Protein AF-A0A5K0VHR9-F1 (afdb_monomer)

Sequence (83 aa):
GFGNVGSTAAQLISEQGGKVVAISDVTGAIKNSNGLDIPRLIKYAKEHRGIKGFDGGDPIDPKTLLVEDCDVLIPAALGGVIT

Solvent-accessible surface area (backbone atoms only — not comparable to full-atom values): 5089 Å² total; per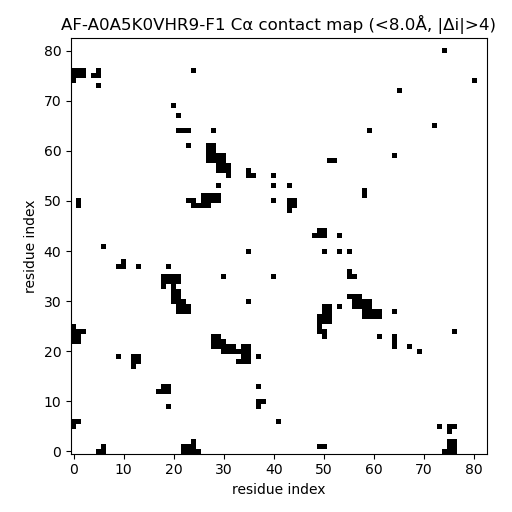-residue (Å²): 45,68,49,78,69,26,44,50,50,49,43,54,38,45,75,72,71,44,74,51,38,67,53,34,46,99,64,37,19,35,36,22,96,90,33,44,59,49,74,61,48,54,54,46,24,70,76,68,76,34,66,63,87,52,85,67,36,48,80,49,64,59,82,54,58,86,74,53,94,70,97,76,87,77,92,43,66,71,87,81,80,77,129

Structure (mmCIF, N/CA/C/O backbone):
data_AF-A0A5K0VHR9-F1
#
_entry.id   AF-A0A5K0VHR9-F1
#
loop_
_atom_site.group_PDB
_atom_site.id
_atom_site.type_symbol
_atom_site.label_atom_id
_atom_site.label_alt_id
_atom_site.label_comp_id
_atom_site.label_asym_id
_atom_site.label_entity_id
_atom_site.label_seq_id
_atom_site.pdbx_PDB_ins_code
_atom_site.Cartn_x
_atom_site.Cartn_y
_atom_site.Cartn_z
_atom_site.occupancy
_atom_site.B_iso_or_equiv
_atom_site.auth_seq_id
_atom_site.auth_comp_id
_atom_site.auth_asym_id
_atom_site.auth_atom_id
_atom_site.pdbx_PDB_model_num
ATOM 1 N N . GLY A 1 1 ? 0.438 3.137 -5.326 1.00 93.44 1 GLY A N 1
ATOM 2 C CA . GLY A 1 1 ? 1.791 3.720 -5.384 1.00 93.44 1 GLY A CA 1
ATOM 3 C C . GLY A 1 1 ? 2.227 4.061 -3.980 1.00 93.44 1 GLY A C 1
ATOM 4 O O . GLY A 1 1 ? 1.405 4.595 -3.248 1.00 93.44 1 GLY A O 1
ATOM 5 N N . PHE A 1 2 ? 3.475 3.772 -3.602 1.00 96.75 2 PHE A N 1
ATOM 6 C CA . PHE A 1 2 ? 3.992 4.013 -2.243 1.00 96.75 2 PHE A CA 1
ATOM 7 C C . PHE A 1 2 ? 5.223 4.942 -2.218 1.00 96.75 2 PHE A C 1
ATOM 9 O O . PHE A 1 2 ? 6.211 4.693 -1.536 1.00 96.75 2 PHE A O 1
ATOM 16 N N . GLY A 1 3 ? 5.172 6.012 -3.020 1.00 93.38 3 GLY A N 1
ATOM 17 C CA . GLY A 1 3 ? 6.114 7.139 -2.953 1.00 93.38 3 GLY A CA 1
ATOM 18 C C . GLY A 1 3 ? 5.585 8.263 -2.056 1.00 93.38 3 GLY A C 1
ATOM 19 O O . GLY A 1 3 ? 4.615 8.050 -1.341 1.00 93.38 3 GLY A O 1
ATOM 20 N N . ASN A 1 4 ? 6.155 9.471 -2.152 1.00 94.19 4 ASN A N 1
ATOM 21 C CA . ASN A 1 4 ? 5.845 10.612 -1.269 1.00 94.19 4 ASN A CA 1
ATOM 22 C C . ASN A 1 4 ? 4.345 10.820 -0.988 1.00 94.19 4 ASN A C 1
ATOM 24 O O . ASN A 1 4 ? 3.947 10.913 0.163 1.00 94.19 4 ASN A O 1
ATOM 28 N N . VAL A 1 5 ? 3.502 10.870 -2.026 1.00 96.06 5 VAL A N 1
ATOM 29 C CA . VAL A 1 5 ? 2.056 11.101 -1.847 1.00 96.06 5 VAL A CA 1
ATOM 30 C C . VAL A 1 5 ? 1.368 9.882 -1.231 1.00 96.06 5 VAL A C 1
ATOM 32 O O . VAL A 1 5 ? 0.625 10.013 -0.264 1.00 96.06 5 VAL A O 1
ATOM 35 N N . GLY A 1 6 ? 1.615 8.690 -1.780 1.00 97.31 6 GLY A N 1
ATOM 36 C CA . GLY A 1 6 ? 0.942 7.466 -1.346 1.00 97.31 6 GLY A CA 1
ATOM 37 C C . GLY A 1 6 ? 1.307 7.039 0.076 1.00 97.31 6 GLY A C 1
ATOM 38 O O . GLY A 1 6 ? 0.427 6.626 0.826 1.00 97.31 6 GLY A O 1
ATOM 39 N N . SER A 1 7 ? 2.575 7.179 0.472 1.00 97.25 7 SER A N 1
ATOM 40 C CA . SER A 1 7 ? 3.021 6.853 1.829 1.00 97.25 7 SER A CA 1
ATOM 41 C C . SER A 1 7 ? 2.508 7.859 2.859 1.00 97.25 7 SER A C 1
ATOM 43 O O . SER A 1 7 ? 2.033 7.440 3.911 1.00 97.25 7 SER A O 1
ATOM 45 N N . THR A 1 8 ? 2.505 9.161 2.546 1.00 98.00 8 THR A N 1
ATOM 46 C CA . THR A 1 8 ? 1.897 10.179 3.417 1.00 98.00 8 THR A CA 1
ATOM 47 C C . THR A 1 8 ? 0.390 9.973 3.561 1.00 98.00 8 THR A C 1
ATOM 49 O O . THR A 1 8 ? -0.121 10.030 4.675 1.00 98.00 8 THR A O 1
ATOM 52 N N . ALA A 1 9 ? -0.328 9.679 2.472 1.00 98.06 9 ALA A N 1
ATOM 53 C CA . ALA A 1 9 ? -1.758 9.379 2.544 1.00 98.06 9 ALA A CA 1
ATOM 54 C C . ALA A 1 9 ? -2.032 8.153 3.430 1.00 98.06 9 ALA A C 1
ATOM 56 O O . ALA A 1 9 ? -2.862 8.225 4.333 1.00 98.06 9 ALA A O 1
ATOM 57 N N . ALA A 1 10 ? -1.296 7.055 3.226 1.00 98.06 10 ALA A N 1
ATOM 58 C CA . ALA A 1 10 ? -1.424 5.851 4.045 1.00 98.06 10 ALA A CA 1
ATOM 59 C C . ALA A 1 10 ? -1.134 6.123 5.530 1.00 98.06 10 ALA A C 1
ATOM 61 O O . ALA A 1 10 ? -1.845 5.615 6.395 1.00 98.06 10 ALA A O 1
ATOM 62 N N . GLN A 1 11 ? -0.115 6.938 5.826 1.00 98.06 11 GLN A N 1
ATOM 63 C CA . GLN A 1 11 ? 0.237 7.321 7.192 1.00 98.06 11 GLN A CA 1
ATOM 64 C C . GLN A 1 11 ? -0.904 8.087 7.865 1.00 98.06 11 GLN A C 1
ATOM 66 O O . GLN A 1 11 ? -1.365 7.670 8.922 1.00 98.06 11 GLN A O 1
ATOM 71 N N . LEU A 1 12 ? -1.400 9.154 7.232 1.00 98.12 12 L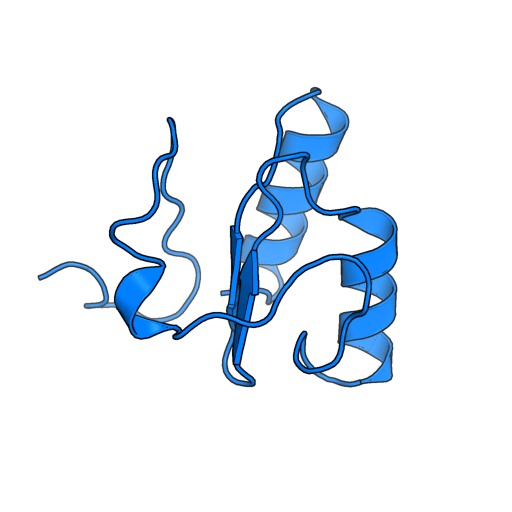EU A N 1
ATOM 72 C CA . LEU A 1 12 ? -2.470 9.986 7.791 1.00 98.12 12 LEU A CA 1
ATOM 73 C C . LEU A 1 12 ? -3.765 9.192 8.006 1.00 98.12 12 LEU A C 1
ATOM 75 O O . LEU A 1 12 ? -4.441 9.372 9.016 1.00 98.12 12 LEU A O 1
ATOM 79 N N . ILE A 1 13 ? -4.100 8.290 7.078 1.00 97.69 13 ILE A N 1
ATOM 80 C CA . ILE A 1 13 ? -5.256 7.394 7.216 1.00 97.69 13 ILE A CA 1
ATOM 81 C C . ILE A 1 13 ? -5.073 6.476 8.426 1.00 97.69 13 ILE A C 1
ATOM 83 O O . ILE A 1 13 ? -5.983 6.366 9.245 1.00 97.69 13 ILE A O 1
ATOM 87 N N . SER A 1 14 ? -3.898 5.855 8.565 1.00 97.44 14 SER A N 1
ATOM 88 C CA . SER A 1 14 ? -3.592 4.979 9.699 1.00 97.44 14 SER A CA 1
ATOM 89 C C . SER A 1 14 ? -3.625 5.725 11.037 1.00 97.44 14 SER A C 1
ATOM 91 O O . SER A 1 14 ? -4.130 5.187 12.018 1.00 97.44 14 SER A O 1
ATOM 93 N N . GLU A 1 15 ? -3.118 6.959 11.088 1.00 97.38 15 GLU A N 1
ATOM 94 C CA . GLU A 1 15 ? -3.117 7.812 12.288 1.00 97.38 15 GLU A CA 1
ATOM 95 C C . GLU A 1 15 ? -4.532 8.228 12.718 1.00 97.38 15 GLU A C 1
ATOM 97 O O . GLU A 1 15 ? -4.799 8.377 13.908 1.00 97.38 15 GLU A O 1
ATOM 102 N N . GLN A 1 16 ? -5.457 8.361 11.766 1.00 97.62 16 GLN A N 1
ATOM 103 C CA . GLN A 1 16 ? -6.878 8.637 12.013 1.00 97.62 16 GLN A CA 1
ATOM 104 C C . GLN A 1 16 ? -7.687 7.370 12.365 1.00 97.62 16 GLN A C 1
ATOM 106 O O . GLN A 1 16 ? -8.905 7.438 12.509 1.00 97.62 16 GLN A O 1
ATOM 111 N N . GLY A 1 17 ? -7.039 6.205 12.495 1.00 96.3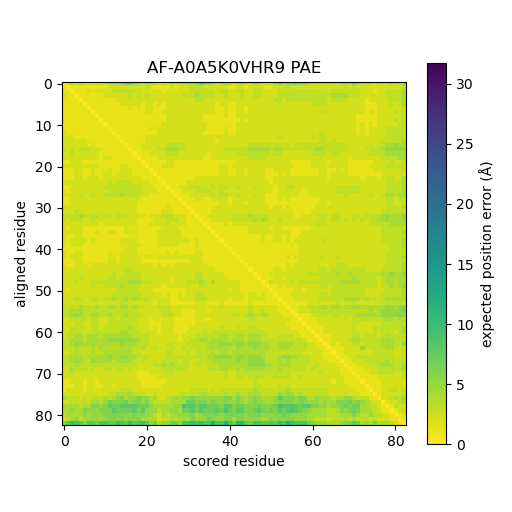8 17 GLY A N 1
ATOM 112 C CA . GLY A 1 17 ? -7.693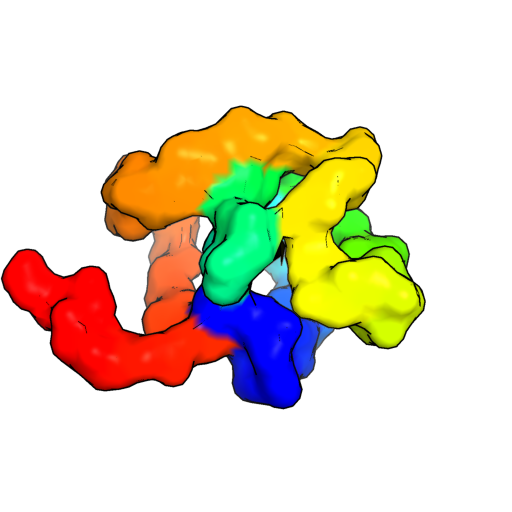 4.928 12.804 1.00 96.38 17 GLY A CA 1
ATOM 113 C C . GLY A 1 17 ? -8.263 4.190 11.588 1.00 96.38 17 GLY A C 1
ATOM 114 O O . GLY A 1 17 ? -8.926 3.165 11.747 1.00 96.38 17 GLY A O 1
ATOM 115 N N . GLY A 1 18 ? -8.002 4.679 10.375 1.00 97.25 18 GLY A N 1
ATOM 116 C CA . GLY A 1 18 ? -8.341 3.984 9.140 1.00 97.25 18 GLY A CA 1
ATOM 117 C C . GLY A 1 18 ? -7.443 2.770 8.902 1.00 97.25 18 GLY A C 1
ATOM 118 O O . GLY A 1 18 ? -6.269 2.748 9.274 1.00 97.25 18 GLY A O 1
ATOM 119 N N . LYS A 1 19 ? -7.988 1.747 8.242 1.00 97.31 19 LYS A N 1
ATOM 120 C CA . LYS A 1 19 ? -7.250 0.528 7.910 1.00 97.31 19 LYS A CA 1
ATOM 121 C C . LYS A 1 19 ? -6.757 0.578 6.468 1.00 97.31 19 LYS A C 1
ATOM 123 O O . LYS A 1 19 ? -7.553 0.552 5.535 1.00 97.31 19 LYS A O 1
ATOM 128 N N . VAL A 1 20 ? -5.442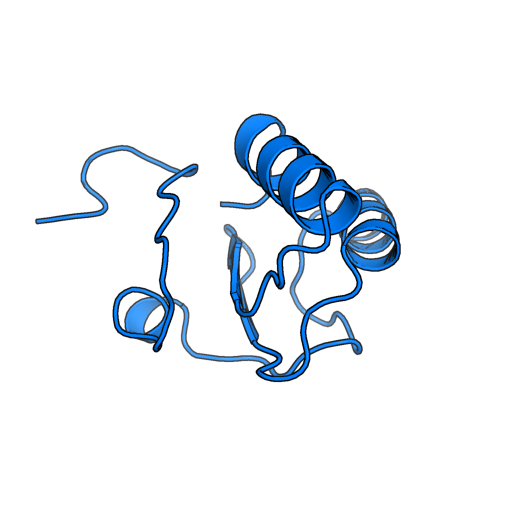 0.562 6.276 1.00 98.00 20 VAL A N 1
ATOM 129 C CA . VAL A 1 20 ? -4.853 0.391 4.943 1.00 98.00 20 VAL A CA 1
ATOM 130 C C . VAL A 1 20 ? -4.696 -1.102 4.665 1.00 98.00 20 VAL A C 1
ATOM 132 O O . VAL A 1 20 ? -3.837 -1.759 5.249 1.00 98.00 20 VAL A O 1
ATOM 135 N N . VAL A 1 21 ? -5.561 -1.645 3.807 1.00 97.69 21 VAL A N 1
ATOM 136 C CA . VAL A 1 21 ? -5.658 -3.096 3.567 1.00 97.69 21 VAL A CA 1
ATOM 137 C C . VAL A 1 21 ? -4.757 -3.604 2.447 1.00 97.69 21 VAL A C 1
ATOM 139 O O . VAL A 1 21 ? -4.383 -4.772 2.461 1.00 97.69 21 VAL A O 1
ATOM 142 N N . ALA A 1 22 ? -4.390 -2.759 1.484 1.00 97.88 22 ALA A N 1
ATOM 143 C CA . ALA A 1 22 ? -3.541 -3.147 0.363 1.00 97.88 22 ALA A CA 1
ATOM 144 C C . ALA A 1 22 ? -2.732 -1.958 -0.162 1.00 97.88 22 ALA A C 1
ATOM 146 O O . ALA A 1 22 ? -3.222 -0.828 -0.205 1.00 97.88 22 ALA A O 1
ATOM 147 N N . ILE A 1 23 ? -1.491 -2.213 -0.580 1.00 9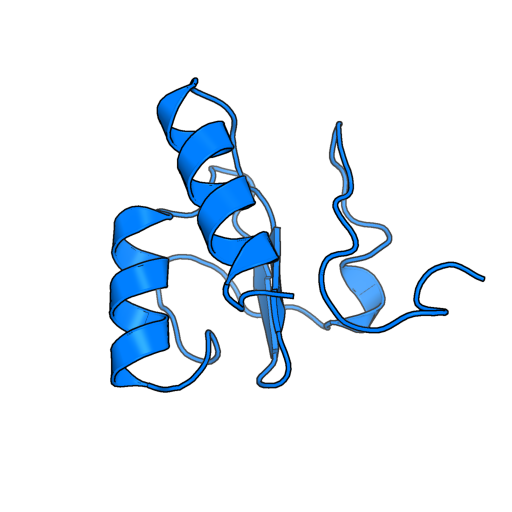7.75 23 ILE A N 1
ATOM 148 C CA . ILE A 1 23 ? -0.602 -1.226 -1.204 1.00 97.75 23 ILE A CA 1
ATOM 149 C C . ILE A 1 23 ? 0.115 -1.882 -2.387 1.00 97.75 23 ILE A C 1
ATOM 151 O O . ILE A 1 23 ? 0.590 -3.010 -2.289 1.00 97.75 23 ILE A O 1
ATOM 155 N N . SER A 1 24 ? 0.238 -1.142 -3.491 1.00 97.06 24 SER A N 1
ATOM 156 C CA . SER A 1 24 ? 1.083 -1.491 -4.642 1.00 97.06 24 SER A CA 1
ATOM 157 C C . SER A 1 24 ? 2.100 -0.390 -4.932 1.00 97.06 24 SER A C 1
ATOM 159 O O . SER A 1 24 ? 1.791 0.806 -4.825 1.00 97.06 24 SER A O 1
ATOM 161 N N . ASP A 1 25 ? 3.305 -0.788 -5.324 1.00 95.81 25 ASP A N 1
ATOM 162 C CA . ASP A 1 25 ? 4.350 0.061 -5.879 1.00 95.81 25 ASP A CA 1
ATOM 163 C C . ASP A 1 25 ? 5.018 -0.600 -7.101 1.00 95.81 25 ASP A C 1
ATOM 165 O O . ASP A 1 25 ? 4.540 -1.593 -7.645 1.00 95.81 25 ASP A O 1
ATOM 169 N N . VAL A 1 26 ? 6.128 -0.024 -7.565 1.00 94.69 26 VAL A N 1
ATOM 170 C CA . VAL A 1 26 ? 6.872 -0.536 -8.727 1.00 94.69 26 VAL A CA 1
ATOM 171 C C . VAL A 1 26 ? 7.525 -1.905 -8.494 1.00 94.69 26 VAL A C 1
ATOM 173 O O . VAL A 1 26 ? 7.911 -2.566 -9.453 1.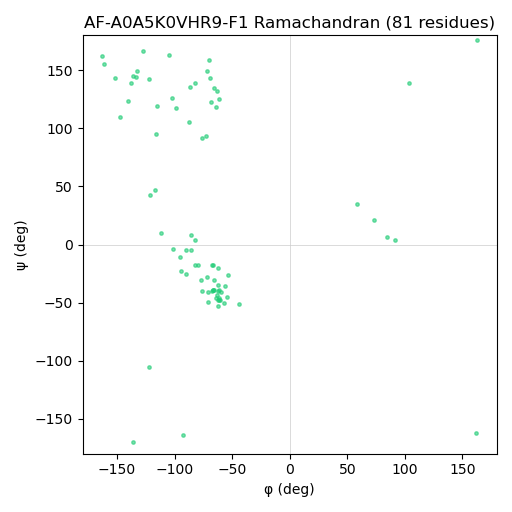00 94.69 26 VAL A O 1
ATOM 176 N N . THR A 1 27 ? 7.681 -2.328 -7.239 1.00 96.44 27 THR A N 1
ATOM 177 C CA . THR A 1 27 ? 8.321 -3.591 -6.850 1.00 96.44 27 THR A CA 1
ATOM 178 C C . THR A 1 27 ? 7.320 -4.725 -6.648 1.00 96.44 27 THR A C 1
ATOM 180 O O . THR A 1 27 ? 7.696 -5.892 -6.775 1.00 96.44 27 THR A O 1
ATOM 183 N N . GLY A 1 28 ? 6.053 -4.411 -6.370 1.00 95.75 28 GLY A N 1
ATOM 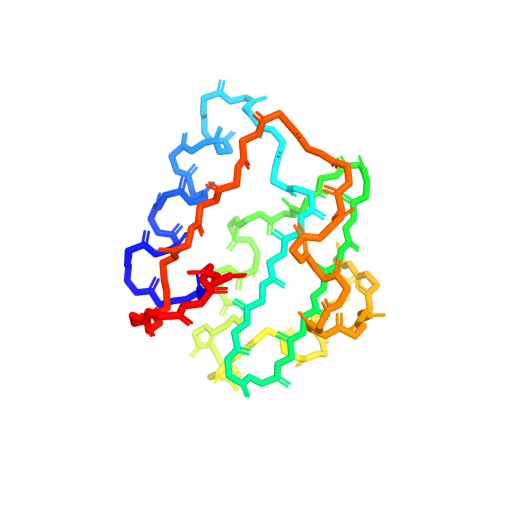184 C CA . GLY A 1 28 ? 4.992 -5.397 -6.207 1.00 95.75 28 GLY A CA 1
ATOM 185 C C . GLY A 1 28 ? 3.775 -4.847 -5.474 1.00 95.75 28 GLY A C 1
ATOM 186 O O . GLY A 1 28 ? 3.591 -3.638 -5.358 1.00 95.75 28 GLY A O 1
ATOM 187 N N . ALA A 1 29 ? 2.940 -5.754 -4.974 1.00 97.44 29 ALA A N 1
ATOM 188 C CA . ALA A 1 29 ? 1.764 -5.430 -4.183 1.00 97.44 29 ALA A CA 1
ATOM 189 C C . ALA A 1 29 ? 1.652 -6.368 -2.981 1.00 97.44 29 ALA A C 1
ATOM 191 O O . ALA A 1 29 ? 2.006 -7.545 -3.071 1.00 97.44 29 ALA A O 1
ATOM 192 N N . ILE A 1 30 ? 1.166 -5.830 -1.867 1.00 97.88 30 ILE A N 1
ATOM 193 C CA . ILE A 1 30 ? 0.936 -6.562 -0.622 1.00 97.88 30 ILE A CA 1
ATOM 194 C C . ILE A 1 30 ? -0.454 -6.251 -0.074 1.00 97.88 30 ILE A C 1
ATOM 196 O O . ILE A 1 30 ? -0.964 -5.139 -0.248 1.00 97.88 30 ILE A O 1
ATOM 200 N N . LYS A 1 31 ? -1.045 -7.225 0.619 1.00 97.62 31 LYS A N 1
ATOM 201 C CA . LYS A 1 31 ? -2.365 -7.124 1.242 1.00 97.62 31 LYS A CA 1
ATOM 202 C C . LYS A 1 31 ? -2.343 -7.658 2.668 1.00 97.62 31 LYS A C 1
ATOM 204 O O . LYS A 1 31 ? -1.686 -8.645 2.970 1.00 97.62 31 LYS A O 1
ATOM 209 N N . ASN A 1 32 ? -3.119 -7.026 3.536 1.00 97.25 32 ASN A N 1
ATOM 210 C CA . ASN A 1 32 ? -3.494 -7.558 4.833 1.00 97.25 32 ASN A CA 1
ATOM 211 C C . ASN A 1 32 ? -4.906 -7.068 5.182 1.00 97.25 32 ASN A C 1
ATOM 213 O O . ASN A 1 32 ? -5.103 -5.894 5.497 1.00 97.25 32 ASN A O 1
ATOM 217 N N . SER A 1 33 ? -5.897 -7.964 5.170 1.00 95.25 33 SER A N 1
ATOM 218 C CA . SER A 1 33 ? -7.291 -7.620 5.509 1.00 95.25 33 SER A CA 1
ATOM 219 C C . SER A 1 33 ? -7.452 -7.131 6.959 1.00 95.25 33 SER A C 1
ATOM 221 O O . SER A 1 33 ? -8.417 -6.441 7.299 1.00 95.25 33 SER A O 1
ATOM 223 N N . ASN A 1 34 ? -6.492 -7.441 7.834 1.00 95.25 34 ASN A N 1
ATOM 224 C CA . ASN A 1 34 ? -6.437 -6.935 9.205 1.00 95.25 34 ASN A CA 1
ATOM 225 C C . ASN A 1 34 ? -5.737 -5.572 9.322 1.00 95.25 34 ASN A C 1
ATOM 227 O O . ASN A 1 34 ? -5.809 -4.962 10.384 1.00 95.25 34 ASN A O 1
ATOM 231 N N . GLY A 1 35 ? -5.180 -5.053 8.227 1.00 97.19 35 GLY A N 1
ATOM 232 C CA . GLY A 1 35 ? -4.479 -3.776 8.154 1.00 97.19 35 GLY A CA 1
ATOM 233 C C . GLY A 1 35 ? -2.969 -3.950 8.094 1.00 97.19 35 GLY A C 1
ATOM 234 O O . GLY A 1 35 ? -2.399 -4.791 8.784 1.00 97.19 35 GLY A O 1
ATOM 235 N N . LEU A 1 36 ? -2.323 -3.144 7.259 1.00 98.06 36 LEU A N 1
ATOM 236 C CA . LEU A 1 36 ? -0.871 -3.059 7.169 1.00 98.06 36 LEU A CA 1
ATOM 237 C C . LEU A 1 36 ? -0.326 -2.131 8.264 1.00 98.06 36 LEU A C 1
ATOM 239 O O . LEU A 1 36 ? -0.873 -1.056 8.507 1.00 98.06 36 LEU A O 1
ATOM 243 N N . ASP A 1 37 ? 0.793 -2.515 8.879 1.00 97.94 37 ASP A N 1
ATOM 244 C CA . ASP A 1 37 ? 1.565 -1.628 9.757 1.00 97.94 37 ASP A CA 1
ATOM 245 C C . ASP A 1 37 ? 2.290 -0.582 8.899 1.00 97.94 37 ASP A C 1
ATOM 247 O O . ASP A 1 37 ? 3.377 -0.823 8.361 1.00 97.94 37 ASP A O 1
ATOM 251 N N . ILE A 1 38 ? 1.650 0.576 8.724 1.00 98.12 38 ILE A N 1
ATOM 252 C CA . ILE A 1 38 ? 2.149 1.647 7.861 1.00 98.12 38 ILE A CA 1
ATOM 253 C C . ILE A 1 38 ? 3.475 2.243 8.351 1.00 98.12 38 ILE A C 1
ATOM 255 O O . ILE A 1 38 ? 4.383 2.365 7.522 1.00 98.12 38 ILE A O 1
ATOM 259 N N . PRO A 1 39 ? 3.669 2.570 9.645 1.00 97.75 39 PRO A N 1
ATOM 260 C CA . PRO A 1 39 ? 4.971 3.018 10.140 1.00 97.75 39 PRO A CA 1
ATOM 261 C C . PRO A 1 39 ? 6.109 2.041 9.819 1.00 97.75 39 PRO A C 1
ATOM 263 O O . PRO A 1 39 ? 7.172 2.456 9.336 1.00 97.75 39 PRO A O 1
ATOM 266 N N . ARG A 1 40 ? 5.889 0.734 10.024 1.00 98.25 40 ARG A N 1
ATOM 267 C CA . ARG A 1 40 ? 6.889 -0.296 9.713 1.00 98.25 40 ARG A CA 1
ATOM 268 C C . ARG A 1 40 ? 7.124 -0.420 8.210 1.00 98.25 40 ARG A C 1
ATOM 270 O O . ARG A 1 40 ? 8.275 -0.536 7.787 1.00 98.25 40 ARG A O 1
ATOM 277 N N . LEU A 1 41 ? 6.067 -0.342 7.405 1.00 98.25 41 LEU A N 1
ATOM 278 C CA . LEU A 1 41 ? 6.153 -0.413 5.949 1.00 98.25 41 LEU A CA 1
ATOM 279 C C . LEU A 1 41 ? 6.907 0.783 5.350 1.00 98.25 41 LEU A C 1
ATOM 281 O O . LEU A 1 41 ? 7.718 0.598 4.447 1.00 98.25 41 LEU A O 1
ATOM 285 N N . ILE A 1 42 ? 6.708 1.998 5.871 1.00 98.00 42 ILE A N 1
ATOM 286 C CA . ILE A 1 42 ? 7.458 3.194 5.449 1.00 98.00 42 ILE A CA 1
ATOM 287 C C . ILE A 1 42 ? 8.953 3.010 5.719 1.00 98.00 42 ILE A C 1
ATOM 289 O O . ILE A 1 42 ? 9.780 3.279 4.843 1.00 98.00 42 ILE A O 1
ATOM 293 N N . LYS A 1 43 ? 9.310 2.522 6.915 1.00 98.06 43 LYS A N 1
ATOM 294 C CA . LYS A 1 43 ? 10.706 2.233 7.259 1.00 98.06 43 LYS A CA 1
ATOM 295 C C . LYS A 1 43 ? 11.293 1.167 6.330 1.00 98.06 43 LYS A C 1
ATOM 297 O O . LYS A 1 43 ? 12.364 1.383 5.765 1.00 98.06 43 LYS A O 1
ATOM 302 N N . TYR A 1 44 ? 10.564 0.072 6.118 1.00 98.12 44 TYR A N 1
ATOM 303 C CA . TYR A 1 44 ? 10.972 -1.010 5.225 1.00 98.12 44 TYR A CA 1
ATOM 304 C C . TYR A 1 44 ? 11.220 -0.507 3.800 1.00 98.12 44 TYR A C 1
ATOM 306 O O . TYR A 1 44 ? 12.294 -0.737 3.246 1.00 98.12 44 TYR A O 1
ATOM 314 N N . ALA A 1 45 ? 10.268 0.241 3.235 1.00 97.50 45 ALA A N 1
ATOM 315 C CA . ALA A 1 45 ? 10.354 0.763 1.878 1.00 97.50 45 ALA A CA 1
ATOM 316 C C . ALA A 1 45 ? 11.534 1.724 1.693 1.00 97.50 45 ALA A C 1
ATOM 318 O O . ALA A 1 45 ? 12.174 1.721 0.642 1.00 97.50 45 ALA A O 1
ATOM 319 N N . LYS A 1 46 ? 11.870 2.510 2.723 1.00 96.75 46 LYS A N 1
ATOM 320 C CA . LYS A 1 46 ? 13.042 3.393 2.708 1.00 96.75 46 LYS A CA 1
ATOM 321 C C . LYS A 1 46 ? 14.361 2.615 2.673 1.00 96.75 46 LYS A C 1
ATOM 323 O O . LYS A 1 46 ? 15.286 3.031 1.979 1.00 96.75 46 LYS A O 1
ATOM 328 N N . GLU A 1 47 ? 14.448 1.506 3.401 1.00 97.50 47 GLU A N 1
ATOM 329 C CA . GLU A 1 47 ? 15.645 0.657 3.469 1.00 97.50 47 GLU A CA 1
ATOM 330 C C . GLU A 1 47 ? 15.813 -0.210 2.208 1.00 97.50 47 GLU A C 1
ATOM 332 O O . GLU A 1 47 ? 16.919 -0.326 1.680 1.00 97.50 47 GLU A O 1
ATOM 337 N N . HIS A 1 48 ? 14.716 -0.759 1.681 1.00 97.19 48 HIS A N 1
ATOM 338 C CA . HIS A 1 48 ? 14.725 -1.749 0.595 1.00 97.19 48 HIS A CA 1
ATOM 339 C C . HIS A 1 48 ? 14.394 -1.161 -0.782 1.00 97.19 48 HIS A C 1
ATOM 341 O O . HIS A 1 48 ? 14.471 -1.861 -1.790 1.00 97.19 48 HIS A O 1
ATOM 347 N N . ARG A 1 49 ? 14.059 0.136 -0.844 1.00 96.12 49 ARG A N 1
ATOM 348 C CA . ARG A 1 49 ? 13.620 0.852 -2.057 1.00 96.12 49 ARG A CA 1
ATOM 349 C C . ARG A 1 49 ? 12.364 0.249 -2.702 1.00 96.12 49 ARG A C 1
ATOM 351 O O . ARG A 1 49 ? 12.225 0.265 -3.923 1.00 96.12 49 ARG A O 1
ATOM 358 N N . GLY A 1 50 ? 11.456 -0.258 -1.874 1.00 96.62 50 GLY A N 1
ATOM 359 C CA . GLY A 1 50 ? 10.163 -0.799 -2.284 1.00 96.62 50 GLY A CA 1
ATOM 360 C C . GLY A 1 50 ? 9.529 -1.680 -1.214 1.00 96.62 50 GLY A C 1
ATOM 361 O O . GLY A 1 50 ? 10.124 -1.919 -0.165 1.00 96.62 50 GLY A O 1
ATOM 362 N N . ILE A 1 51 ? 8.314 -2.153 -1.474 1.00 97.12 51 ILE A N 1
ATOM 363 C CA . ILE A 1 51 ? 7.521 -2.938 -0.512 1.00 97.12 51 ILE A CA 1
ATOM 364 C C . ILE A 1 51 ? 7.644 -4.458 -0.687 1.00 97.12 51 ILE A C 1
ATOM 366 O O . ILE A 1 51 ? 7.181 -5.217 0.164 1.00 97.12 51 ILE A O 1
ATOM 370 N N . LYS A 1 52 ? 8.242 -4.931 -1.788 1.00 96.69 52 LYS A N 1
ATOM 371 C CA . LYS A 1 52 ? 8.393 -6.368 -2.048 1.00 96.69 52 LYS A CA 1
ATOM 372 C C . LYS A 1 52 ? 9.236 -7.039 -0.961 1.00 96.69 52 LYS A C 1
ATOM 374 O O . LYS A 1 52 ? 10.385 -6.667 -0.764 1.00 96.69 52 LYS A O 1
ATOM 379 N N . GLY A 1 53 ? 8.687 -8.088 -0.346 1.00 95.62 53 GLY A N 1
ATOM 380 C CA . GLY A 1 53 ? 9.356 -8.853 0.713 1.00 95.62 53 GLY A CA 1
ATOM 381 C C . GLY A 1 53 ? 9.067 -8.351 2.129 1.00 95.62 53 GLY A C 1
ATOM 382 O O . GLY A 1 53 ? 9.636 -8.886 3.078 1.00 95.62 53 GLY A O 1
ATOM 383 N N . PHE A 1 54 ? 8.195 -7.352 2.283 1.00 97.94 54 PHE A N 1
ATOM 384 C CA . PHE A 1 54 ? 7.660 -6.973 3.585 1.00 97.94 54 PHE A CA 1
ATOM 385 C C . PHE A 1 54 ? 6.849 -8.130 4.185 1.00 97.94 54 PHE A C 1
ATOM 387 O O . PHE A 1 54 ? 6.004 -8.709 3.511 1.00 97.94 54 PHE A O 1
ATOM 394 N N . ASP A 1 55 ? 7.096 -8.454 5.451 1.00 96.50 55 ASP A N 1
ATOM 395 C CA . ASP A 1 55 ? 6.508 -9.598 6.163 1.00 96.50 55 ASP A CA 1
ATOM 396 C C . ASP A 1 55 ? 5.192 -9.264 6.892 1.00 96.50 55 ASP A C 1
ATOM 398 O O . ASP A 1 55 ? 4.559 -10.144 7.466 1.00 96.50 55 ASP A O 1
ATOM 402 N N . GLY A 1 56 ? 4.768 -7.995 6.893 1.00 95.44 56 GLY A N 1
ATOM 403 C CA . GLY A 1 56 ? 3.514 -7.549 7.514 1.00 95.44 56 GLY A CA 1
ATOM 404 C C . GLY A 1 56 ? 2.275 -7.665 6.617 1.00 95.44 56 GLY A C 1
ATOM 405 O O . GLY A 1 56 ? 1.213 -7.152 6.980 1.00 95.44 56 GLY A O 1
ATOM 406 N N . GLY A 1 57 ? 2.400 -8.297 5.449 1.00 96.44 57 GLY A N 1
ATOM 407 C CA . GLY A 1 57 ? 1.304 -8.566 4.524 1.00 96.44 57 GLY A CA 1
ATOM 408 C C . GLY A 1 57 ? 1.666 -9.642 3.505 1.00 96.44 57 GLY A C 1
ATOM 409 O O . GLY A 1 57 ? 2.839 -9.938 3.284 1.00 96.44 57 GLY A O 1
ATOM 410 N N . ASP A 1 58 ? 0.645 -10.204 2.873 1.00 97.50 58 ASP A N 1
ATOM 411 C CA . ASP A 1 58 ? 0.795 -11.252 1.874 1.00 97.50 58 ASP A CA 1
ATOM 412 C C . ASP A 1 58 ? 1.019 -10.639 0.487 1.00 97.50 58 ASP A C 1
ATOM 414 O O . ASP A 1 58 ? 0.319 -9.687 0.117 1.00 97.50 58 ASP A O 1
ATOM 418 N N . PRO A 1 59 ? 1.970 -11.157 -0.310 1.00 97.38 59 PRO A N 1
ATOM 419 C CA . PRO A 1 59 ? 2.153 -10.711 -1.681 1.00 97.38 59 PRO A CA 1
ATOM 420 C C . PRO A 1 59 ? 0.931 -11.078 -2.529 1.00 97.38 59 PRO A C 1
ATOM 422 O O . PRO A 1 59 ? 0.455 -12.212 -2.497 1.00 97.38 59 PRO A O 1
ATOM 425 N N . ILE A 1 60 ? 0.463 -10.128 -3.334 1.00 96.69 60 ILE A N 1
ATOM 426 C CA . ILE A 1 60 ? -0.638 -10.323 -4.286 1.00 96.69 60 ILE A CA 1
ATOM 427 C C . ILE A 1 60 ? -0.221 -9.884 -5.691 1.00 96.69 60 ILE A C 1
ATOM 429 O O . ILE A 1 60 ? 0.797 -9.208 -5.867 1.00 96.69 60 ILE A O 1
ATOM 433 N N . ASP A 1 61 ? -1.008 -10.251 -6.704 1.00 94.88 61 ASP A N 1
ATOM 434 C CA . ASP A 1 61 ? -0.829 -9.712 -8.053 1.00 94.88 61 ASP A CA 1
ATOM 435 C C . ASP A 1 61 ? -1.201 -8.213 -8.052 1.00 94.88 61 ASP A C 1
ATOM 437 O O . ASP A 1 61 ? -2.336 -7.861 -7.724 1.00 94.88 61 ASP A O 1
ATOM 441 N N . PRO A 1 62 ? -0.294 -7.296 -8.444 1.00 91.94 62 PRO A N 1
ATOM 442 C CA . PRO A 1 62 ? -0.615 -5.875 -8.549 1.00 91.94 62 PRO A CA 1
ATOM 443 C C . PRO A 1 62 ? -1.840 -5.566 -9.417 1.00 91.94 62 PRO A C 1
ATOM 445 O O . PRO A 1 62 ? -2.482 -4.538 -9.203 1.00 91.94 62 PRO A O 1
ATOM 448 N N . LYS A 1 63 ? -2.175 -6.434 -10.382 1.00 88.94 63 LYS A N 1
ATOM 449 C CA . LYS A 1 63 ? -3.355 -6.281 -11.243 1.00 88.94 63 LYS A CA 1
ATOM 450 C C . LYS A 1 63 ? -4.669 -6.531 -10.509 1.00 88.94 63 LYS A C 1
ATOM 452 O O . LYS A 1 63 ? -5.679 -5.958 -10.904 1.00 88.94 63 LYS A O 1
ATOM 457 N N . THR A 1 64 ? -4.672 -7.358 -9.462 1.00 90.50 64 THR A N 1
ATOM 458 C CA . THR A 1 64 ? -5.890 -7.627 -8.683 1.00 90.50 64 THR A CA 1
ATOM 459 C C . THR A 1 64 ? -6.147 -6.547 -7.641 1.00 90.50 64 THR A C 1
ATOM 461 O O . THR A 1 64 ? -7.284 -6.391 -7.219 1.00 90.50 64 THR A O 1
ATOM 464 N N . LEU A 1 65 ? -5.141 -5.732 -7.288 1.00 92.75 65 LEU A N 1
ATOM 465 C CA . LEU A 1 65 ? -5.278 -4.705 -6.250 1.00 92.75 65 LEU A CA 1
ATOM 466 C C . LEU A 1 65 ? -6.425 -3.712 -6.516 1.00 92.75 65 LEU A C 1
ATOM 468 O O . LEU A 1 65 ? -7.081 -3.276 -5.577 1.00 92.75 65 LEU A O 1
ATOM 472 N N . LEU A 1 66 ? -6.674 -3.353 -7.781 1.00 91.56 66 LEU A N 1
ATOM 473 C CA . LEU A 1 66 ? -7.718 -2.385 -8.152 1.00 91.56 66 LEU A CA 1
ATOM 474 C C . LEU A 1 66 ? -9.146 -2.890 -7.903 1.00 91.56 66 LEU A C 1
ATOM 476 O O . LEU A 1 66 ? -10.071 -2.084 -7.889 1.00 91.56 66 LEU A O 1
ATOM 480 N N . VAL A 1 67 ? -9.320 -4.203 -7.736 1.00 92.31 67 VAL A N 1
ATOM 481 C CA . VAL A 1 67 ? -10.617 -4.849 -7.491 1.00 92.31 67 VAL A CA 1
ATOM 482 C C . VAL A 1 67 ? -10.719 -5.430 -6.079 1.00 92.31 67 VAL A C 1
ATOM 484 O O . VAL A 1 67 ? -11.651 -6.175 -5.786 1.00 92.31 67 VAL A O 1
ATOM 487 N N . GLU A 1 68 ? -9.759 -5.118 -5.207 1.00 93.31 68 GLU A N 1
ATOM 488 C CA . GLU A 1 68 ? -9.807 -5.529 -3.807 1.00 93.31 68 GLU A CA 1
ATOM 489 C C . GLU A 1 68 ? -10.915 -4.789 -3.059 1.00 93.31 68 GLU A C 1
ATOM 491 O O . GLU A 1 68 ? -11.164 -3.602 -3.279 1.00 93.31 68 GLU A O 1
ATOM 496 N N . ASP A 1 69 ? -11.550 -5.506 -2.137 1.00 93.56 69 ASP A N 1
ATOM 497 C CA . ASP A 1 69 ? -12.599 -4.955 -1.289 1.00 93.56 69 ASP A CA 1
ATOM 498 C C . ASP A 1 69 ? -12.036 -3.850 -0.380 1.00 93.56 69 ASP A C 1
ATOM 500 O O . ASP A 1 69 ? -11.112 -4.081 0.412 1.00 93.56 69 ASP A O 1
ATOM 504 N N . CYS A 1 70 ? -12.554 -2.632 -0.543 1.00 94.81 70 CYS A N 1
ATOM 505 C CA . CYS A 1 70 ? -12.180 -1.453 0.229 1.00 94.81 70 CYS A CA 1
ATOM 506 C C . CYS A 1 70 ? -13.245 -0.353 0.117 1.00 94.81 70 CYS A C 1
ATOM 508 O O . CYS A 1 70 ? -13.957 -0.252 -0.880 1.00 94.81 70 CYS A O 1
ATOM 510 N N . ASP A 1 71 ? -13.303 0.525 1.120 1.00 96.75 71 ASP A N 1
ATOM 511 C CA . ASP A 1 71 ? -14.188 1.695 1.089 1.00 96.75 71 ASP A CA 1
ATOM 512 C C . ASP A 1 71 ? -13.637 2.823 0.199 1.00 96.75 71 ASP A C 1
ATOM 514 O O . ASP A 1 71 ? -14.390 3.618 -0.365 1.00 96.75 71 ASP A O 1
ATOM 518 N N . VAL A 1 72 ? -12.305 2.929 0.099 1.00 96.06 72 VAL A N 1
ATOM 519 C CA . VAL A 1 72 ? -11.605 4.025 -0.584 1.00 96.06 72 VAL A CA 1
ATOM 520 C C . VAL A 1 72 ? -10.400 3.491 -1.357 1.00 96.06 72 VAL A C 1
ATOM 522 O O . VAL A 1 72 ? -9.474 2.928 -0.774 1.00 96.06 72 VAL A O 1
ATOM 525 N N . LEU A 1 73 ? -10.368 3.764 -2.665 1.00 95.94 73 LEU A N 1
ATOM 526 C CA . LEU A 1 73 ? -9.233 3.487 -3.548 1.00 95.94 73 LEU A CA 1
ATOM 527 C C . LEU A 1 73 ? -8.440 4.775 -3.829 1.00 95.94 73 LEU A C 1
ATOM 529 O O . LEU A 1 73 ? -9.002 5.761 -4.303 1.00 95.94 73 LEU A O 1
ATOM 533 N N . ILE A 1 74 ? -7.122 4.761 -3.588 1.00 95.88 74 ILE A N 1
ATOM 534 C CA . ILE A 1 74 ? -6.241 5.932 -3.775 1.00 95.88 74 ILE A CA 1
ATOM 535 C C . ILE A 1 74 ? -5.197 5.668 -4.878 1.00 95.88 74 ILE A C 1
ATOM 537 O O . ILE A 1 74 ? -4.119 5.119 -4.610 1.00 95.88 74 ILE A O 1
ATOM 541 N N . PRO A 1 75 ? -5.458 6.081 -6.132 1.00 94.19 75 PRO A N 1
ATOM 542 C CA . PRO A 1 75 ? -4.490 5.977 -7.220 1.00 94.19 75 PRO A CA 1
ATOM 543 C C . PRO A 1 75 ? -3.407 7.066 -7.107 1.00 94.19 75 PRO A C 1
ATOM 545 O O . PRO A 1 75 ? -3.534 8.162 -7.640 1.00 94.19 75 PRO A O 1
ATOM 548 N N . ALA A 1 76 ? -2.306 6.749 -6.422 1.00 94.69 76 ALA A N 1
ATOM 549 C CA . ALA A 1 76 ? -1.165 7.654 -6.209 1.00 94.69 76 ALA A CA 1
ATOM 550 C C . ALA A 1 76 ? 0.139 7.130 -6.849 1.00 94.69 76 ALA A C 1
ATOM 552 O O . ALA A 1 76 ? 1.178 7.032 -6.193 1.00 94.69 76 ALA A O 1
ATOM 553 N N . ALA A 1 77 ? 0.069 6.688 -8.108 1.00 91.31 77 ALA A N 1
ATOM 554 C CA . ALA A 1 77 ? 1.224 6.214 -8.878 1.00 91.31 77 ALA A CA 1
ATOM 555 C C . ALA A 1 77 ? 1.386 7.024 -10.176 1.00 91.31 77 ALA A C 1
ATOM 557 O O . ALA A 1 77 ? 1.821 8.170 -10.127 1.00 91.31 77 ALA A O 1
ATOM 558 N N . LEU A 1 78 ? 1.036 6.435 -11.319 1.00 90.94 78 LEU A N 1
ATOM 559 C CA . LEU A 1 78 ? 1.039 7.080 -12.631 1.00 90.94 78 LEU A CA 1
ATOM 560 C C . LEU A 1 78 ? -0.397 7.411 -13.066 1.00 90.94 78 LEU A C 1
ATOM 562 O O . LEU A 1 78 ? -1.358 6.875 -12.515 1.00 90.94 78 LEU A O 1
ATOM 566 N N . GLY A 1 79 ? -0.539 8.297 -14.053 1.00 88.56 79 GLY A N 1
ATOM 567 C CA . GLY A 1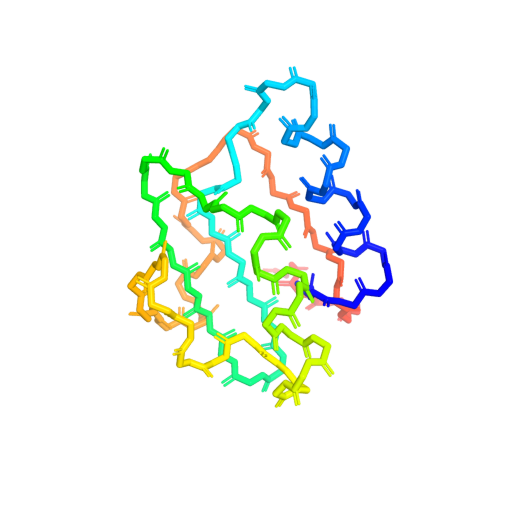 79 ? -1.829 8.572 -14.692 1.00 88.56 79 GLY A CA 1
ATOM 568 C C . GLY A 1 79 ? -2.314 7.405 -15.560 1.00 88.56 79 GLY A C 1
ATOM 569 O O . GLY A 1 79 ? -1.516 6.573 -15.984 1.00 88.56 79 GLY A O 1
ATOM 570 N N . GLY A 1 80 ? -3.624 7.356 -15.830 1.00 87.12 80 GLY A N 1
ATOM 571 C CA . GLY A 1 80 ? -4.232 6.325 -16.687 1.00 87.12 80 GLY A CA 1
ATOM 572 C C . GLY A 1 80 ? -4.326 4.933 -16.052 1.00 87.12 80 GLY A C 1
ATOM 573 O O . GLY A 1 80 ? -4.421 3.947 -16.768 1.00 87.12 80 GLY A O 1
ATOM 574 N N . VAL A 1 81 ? -4.270 4.840 -14.719 1.00 87.88 81 VAL A N 1
ATOM 575 C CA . VAL A 1 81 ? -4.391 3.568 -13.976 1.00 87.88 81 VAL A CA 1
ATOM 576 C C . VAL A 1 81 ? -5.835 3.085 -13.817 1.00 87.88 81 VAL A C 1
ATOM 578 O O . VAL A 1 81 ? -6.049 1.916 -13.518 1.00 87.88 81 VAL A O 1
ATOM 581 N N . ILE A 1 82 ? -6.812 3.975 -14.007 1.00 87.06 82 ILE A N 1
ATOM 582 C CA . ILE A 1 82 ? -8.242 3.654 -14.048 1.00 87.06 82 ILE A CA 1
ATOM 583 C C . ILE A 1 82 ? -8.713 3.966 -15.467 1.00 87.06 82 ILE A C 1
ATOM 585 O O . ILE A 1 82 ? -8.582 5.110 -15.911 1.00 87.06 82 ILE A O 1
ATOM 589 N N . THR A 1 83 ? -9.215 2.948 -16.164 1.00 85.75 83 THR A N 1
ATOM 590 C CA . THR A 1 83 ? -9.648 2.989 -17.570 1.00 85.75 83 THR A CA 1
ATOM 591 C C . THR A 1 83 ? -10.825 2.067 -17.796 1.00 85.75 83 THR A C 1
ATOM 593 O O . THR A 1 83 ? -10.809 0.985 -17.166 1.00 85.75 83 THR A O 1
#

Radius of gyration: 11.55 Å; Cα contacts (8 Å, |Δi|>4): 120; chains: 1; bounding box: 30×22×30 Å

InterPro domains:
  IPR006096 Glutamate/phenylalanine/leucine/valine/L-tryptophan dehydrogenase, C-terminal [PF00208] (1-83)
  IPR036291 NAD(P)-binding domain superfamily [SSF51735] (1-83)

Organism: NCBI:txid210225

Nearest PDB structures (foldseek):
  6yeh-assembly1_A  TM=9.910E-01  e=7.393E-10  Arabidopsis thaliana
  8s3b-assembly1_D  TM=9.301E-01  e=1.017E-07  Arabidopsis thaliana
  4xgi-assembly1_D  TM=9.897E-01  e=2.365E-06  Burkholderia thailandensis E264
  4xgi-assembly1_C  TM=9.915E-01  e=2.110E-05  Burkholderia thailandensis E264
  3aog-assembly2_I  TM=9.757E-01  e=5.134E-05  Thermus thermophilus HB27

Secondary structure (DSSP, 8-state):
--SHHHHHHHHHHHHTT----EEE-SS-EEE-TT---HHHHHHHHHHHTSSTT-TTSEEE-TTTGGGS--S-----SSTT---

Foldseek 3Di:
DCPDVNLVVLVVCVVVVHADAKDADPQFIWGDPVGAPSVVQNVVCVVVVHNPPPPRTDTDGPVCVVVDDDPDDDPPYDPPPDD

Mean predicted aligned error: 2.38 Å

pLDDT: mean 95.63, std 2.95, range [85.75, 98.25]